Protein AF-A0A6V8PNK1-F1 (afdb_monomer_lite)

Organism: NCBI:txid2754717

Foldseek 3Di:
DFFDWDPVLDPDDQDLDLCVQCVQVVVDPVGDDDDPLSSLVSVLLNLLQCLQCDDDPPDPDDRDFWTWGAGPVRDAIWIWGHDDPDTATEGEDAEDDDDPVNCCVVCVHPVAHEYEYCHDFADPGSHTYDHSVVVSVVSPPDD

Sequence (143 aa):
GGGGLSLKKNKKLYLVDPLFAEIPKVLQPGGPTPAMAAMVENIVGMALYRAAEQEIVESFSLPQSLFYWRSRQGNEVALVSGWGSRKIPVEVEYQQDVTGRDKLVVRNSFGEGLVLSSETLDLDDQVRVIPAPLFLWLLKTEA

Secondary structure (DSSP, 8-state):
-PPPP-GGG--PPPPSSGGGGGHHHHHSTTPPPPPHHHHHHHHHHH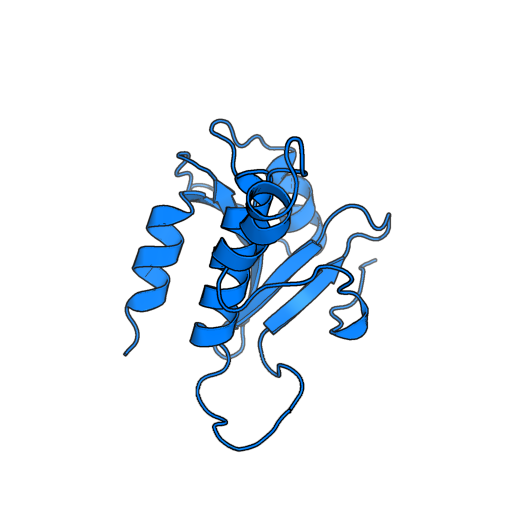HHHHHH----TT--PPPSSEEEEE-TTS--EEEEEEETTEEEEEEE--SS---TTTTHHHHHHHSSEEEEESS--B-SSSEEEEEHHHHHHHHTT--

pLDDT: mean 79.76, std 14.95, range [31.48, 96.75]

Radius of gyration: 15.67 Å; chains: 1; bounding box: 37×38×44 Å

Structure (mmCIF, N/CA/C/O backbone):
data_AF-A0A6V8PNK1-F1
#
_entry.id   AF-A0A6V8PNK1-F1
#
loop_
_atom_site.group_PDB
_atom_site.id
_atom_site.type_symbol
_atom_site.label_atom_id
_atom_site.label_alt_id
_atom_site.label_comp_id
_atom_site.label_asym_id
_atom_site.label_entity_id
_atom_site.label_seq_id
_atom_site.pdbx_PDB_ins_code
_atom_site.Cartn_x
_atom_site.Cartn_y
_atom_site.Cartn_z
_atom_site.occupancy
_atom_site.B_iso_or_equiv
_atom_site.auth_seq_id
_atom_site.auth_comp_id
_atom_site.auth_asym_id
_atom_site.auth_atom_id
_atom_site.pdbx_PDB_model_num
ATOM 1 N N . GLY A 1 1 ? -15.375 16.884 5.529 1.00 31.48 1 GLY A N 1
ATOM 2 C CA . GLY A 1 1 ? -16.102 17.009 4.246 1.00 31.48 1 GLY A CA 1
ATOM 3 C C . GLY A 1 1 ? -15.334 16.273 3.168 1.00 31.48 1 GLY A C 1
ATOM 4 O O . GLY A 1 1 ? -14.366 16.825 2.658 1.00 31.48 1 GLY A O 1
ATOM 5 N N . GLY A 1 2 ? -15.675 15.001 2.936 1.00 44.97 2 GLY A N 1
ATOM 6 C CA . GLY A 1 2 ? -14.751 13.989 2.405 1.00 44.97 2 GLY A CA 1
ATOM 7 C C . GLY A 1 2 ? -14.918 13.635 0.925 1.00 44.97 2 GLY A C 1
ATOM 8 O O . GLY A 1 2 ? -16.003 13.744 0.357 1.00 44.97 2 GLY A O 1
ATOM 9 N N . GLY A 1 3 ? -13.821 13.185 0.306 1.00 54.25 3 GLY A N 1
ATOM 10 C CA . GLY A 1 3 ? -13.852 12.513 -0.991 1.00 54.25 3 GLY A CA 1
ATOM 11 C C . GLY A 1 3 ? -14.599 11.180 -0.881 1.00 54.25 3 GLY A C 1
ATOM 12 O O . GLY A 1 3 ? -14.381 10.426 0.057 1.00 54.25 3 GLY A O 1
ATOM 13 N N . GLY A 1 4 ? -15.513 10.893 -1.810 1.00 58.47 4 GLY A N 1
ATOM 14 C CA . GLY A 1 4 ? -16.225 9.607 -1.834 1.00 58.47 4 GLY A CA 1
ATOM 15 C C . GLY A 1 4 ? -15.375 8.461 -2.396 1.00 58.47 4 GLY A C 1
ATOM 16 O O . GLY A 1 4 ? -14.568 8.694 -3.302 1.00 58.47 4 GLY A O 1
ATOM 17 N N . LEU A 1 5 ? -15.596 7.241 -1.899 1.00 58.84 5 LEU A N 1
ATOM 18 C CA . LEU A 1 5 ? -15.093 5.999 -2.498 1.00 58.84 5 LEU A CA 1
ATOM 19 C C . LEU A 1 5 ? -15.644 5.855 -3.919 1.00 58.84 5 LEU A C 1
ATOM 21 O O . LEU A 1 5 ? -16.830 6.091 -4.149 1.00 58.84 5 LEU A O 1
ATOM 25 N N . SER A 1 6 ? -14.800 5.505 -4.887 1.00 62.41 6 SER A N 1
ATOM 26 C CA . SER A 1 6 ? -15.268 5.286 -6.255 1.00 62.41 6 SER A CA 1
ATOM 27 C C . SER A 1 6 ? -14.274 4.481 -7.074 1.00 62.41 6 SER A C 1
ATOM 29 O O . SER A 1 6 ? -13.094 4.814 -7.133 1.00 62.41 6 SER A O 1
ATOM 31 N N . LEU A 1 7 ? -14.788 3.504 -7.816 1.00 57.28 7 LEU A N 1
ATOM 32 C CA . LEU A 1 7 ? -14.027 2.767 -8.826 1.00 57.28 7 LEU A CA 1
ATOM 33 C C . LEU A 1 7 ? -13.538 3.682 -9.967 1.00 57.28 7 LEU A C 1
ATOM 35 O O . LEU A 1 7 ? -12.446 3.497 -10.490 1.00 57.28 7 LEU A O 1
ATOM 39 N N . LYS A 1 8 ? -14.300 4.736 -10.309 1.00 56.62 8 LYS A N 1
ATOM 40 C CA . LYS A 1 8 ? -13.989 5.675 -11.411 1.00 56.62 8 LYS A CA 1
ATOM 41 C C . LYS A 1 8 ? -12.878 6.682 -11.088 1.00 56.62 8 LYS A C 1
ATOM 43 O O . LYS A 1 8 ? -12.481 7.453 -11.957 1.00 56.62 8 LYS A O 1
ATOM 48 N N . LYS A 1 9 ? -12.402 6.733 -9.840 1.00 60.41 9 LYS A N 1
ATOM 49 C CA . LYS A 1 9 ? -11.344 7.668 -9.415 1.00 60.41 9 LYS A CA 1
ATOM 50 C C . LYS A 1 9 ? -9.934 7.122 -9.623 1.00 60.41 9 LYS A C 1
ATOM 52 O O . LYS A 1 9 ? -8.977 7.899 -9.523 1.00 60.41 9 LYS A O 1
ATOM 57 N N . ASN A 1 10 ? -9.807 5.831 -9.930 1.00 61.22 10 ASN A N 1
ATOM 58 C CA . ASN A 1 10 ? -8.521 5.226 -10.215 1.00 61.22 10 ASN A CA 1
ATOM 59 C C . ASN A 1 10 ? -8.049 5.587 -11.634 1.00 61.22 10 ASN A C 1
ATOM 61 O O . ASN A 1 10 ? -8.732 5.309 -12.615 1.00 61.22 10 ASN A O 1
ATOM 65 N N . LYS A 1 11 ? -6.872 6.214 -11.732 1.00 65.75 11 LYS A N 1
ATOM 66 C CA . LYS A 1 11 ? -6.125 6.380 -12.994 1.00 65.75 11 LYS A CA 1
ATOM 67 C C . LYS A 1 11 ? -4.880 5.483 -13.048 1.00 65.75 11 LYS A C 1
ATOM 69 O O . LYS A 1 11 ? -4.185 5.491 -14.058 1.00 65.75 11 LYS A O 1
ATOM 74 N N . LYS A 1 12 ? -4.566 4.774 -11.958 1.00 73.75 12 LYS A N 1
ATOM 75 C CA . LYS A 1 12 ? -3.405 3.891 -11.845 1.00 73.75 12 LYS A CA 1
ATOM 76 C C . LYS A 1 12 ? -3.729 2.545 -12.497 1.00 73.75 12 LYS A C 1
ATOM 78 O O . LYS A 1 12 ? -4.795 1.972 -12.264 1.00 73.75 12 LYS A O 1
ATOM 83 N N . LEU A 1 13 ? -2.797 2.060 -13.312 1.00 78.19 13 LEU A N 1
ATOM 84 C CA . LEU A 1 13 ? -2.836 0.731 -13.910 1.00 78.19 13 LEU A CA 1
ATOM 85 C C . LEU A 1 13 ? -2.124 -0.247 -12.969 1.00 78.19 13 LEU A C 1
ATOM 87 O O . LEU A 1 13 ? -0.935 -0.083 -12.708 1.00 78.19 13 LEU A O 1
ATOM 91 N N . TYR A 1 14 ? -2.851 -1.251 -12.484 1.00 84.50 14 TYR A N 1
ATOM 92 C CA . TYR A 1 14 ? -2.292 -2.370 -11.725 1.00 84.50 14 TYR A CA 1
ATOM 93 C C . TYR A 1 14 ? -2.115 -3.550 -12.677 1.00 84.50 14 TYR A C 1
ATOM 95 O O . TYR A 1 14 ? -3.012 -3.863 -13.460 1.00 84.50 14 TYR A O 1
ATOM 103 N N . LEU A 1 15 ? -0.937 -4.165 -12.650 1.00 86.69 15 LEU A N 1
ATOM 104 C CA . LEU A 1 15 ? -0.578 -5.249 -13.560 1.00 86.69 15 LEU A CA 1
ATOM 105 C C . LEU A 1 15 ? -0.723 -6.555 -12.795 1.00 86.69 15 LEU A C 1
ATOM 107 O O . LEU A 1 15 ? -0.166 -6.696 -11.712 1.00 86.69 15 LEU A O 1
ATOM 111 N N . VAL A 1 16 ? -1.438 -7.522 -13.374 1.00 86.25 16 VAL A N 1
ATOM 112 C CA . VAL A 1 16 ? -1.621 -8.844 -12.751 1.00 86.25 16 VAL A CA 1
ATOM 113 C C . VAL A 1 16 ? -0.286 -9.516 -12.411 1.00 86.25 16 VAL A C 1
ATOM 115 O O . VAL A 1 16 ? -0.182 -10.203 -11.390 1.00 86.25 16 VAL A O 1
ATOM 118 N N . ASP A 1 17 ? 0.717 -9.261 -13.255 1.00 85.12 17 ASP A N 1
ATOM 119 C CA . ASP A 1 17 ? 2.126 -9.525 -13.016 1.00 85.12 17 ASP A CA 1
ATOM 120 C C . ASP A 1 17 ? 2.900 -8.188 -13.051 1.00 85.12 17 ASP A C 1
ATOM 122 O O . ASP A 1 17 ? 3.016 -7.566 -14.116 1.00 85.12 17 ASP A O 1
ATOM 126 N N . PRO A 1 18 ? 3.424 -7.715 -11.906 1.00 86.06 18 PRO A N 1
ATOM 127 C CA . PRO A 1 18 ? 4.229 -6.498 -11.828 1.00 86.06 18 PRO A CA 1
ATOM 128 C C . PRO A 1 18 ? 5.481 -6.514 -12.714 1.00 86.06 18 PRO A C 1
ATOM 130 O O . PRO A 1 18 ? 5.942 -5.440 -13.098 1.00 86.06 18 PRO A O 1
ATOM 133 N N . LEU A 1 19 ? 6.006 -7.687 -13.095 1.00 87.31 19 LEU A N 1
ATOM 134 C CA . LEU A 1 19 ? 7.170 -7.800 -13.982 1.00 87.31 19 LEU A CA 1
ATOM 135 C C . LEU A 1 19 ? 6.906 -7.215 -15.371 1.00 87.31 19 LEU A C 1
ATOM 137 O O . LEU A 1 19 ? 7.840 -6.780 -16.042 1.00 87.31 19 LEU A O 1
ATOM 141 N N . PHE A 1 20 ? 5.644 -7.117 -15.800 1.00 89.38 20 PHE A N 1
ATOM 142 C CA . PHE A 1 20 ? 5.305 -6.435 -17.049 1.00 89.38 20 PHE A CA 1
ATOM 143 C C . PHE A 1 20 ? 5.703 -4.951 -17.048 1.00 89.38 20 PHE A C 1
ATOM 145 O O . PHE A 1 20 ? 5.915 -4.381 -18.118 1.00 89.38 20 PHE A O 1
ATOM 152 N N . ALA A 1 21 ? 5.882 -4.329 -15.878 1.00 88.75 21 ALA A N 1
ATOM 153 C CA . ALA A 1 21 ? 6.389 -2.962 -15.780 1.00 88.75 21 ALA A CA 1
ATOM 154 C C . ALA A 1 21 ? 7.863 -2.827 -16.213 1.00 88.75 21 ALA A C 1
ATOM 156 O O . ALA A 1 21 ? 8.297 -1.723 -16.529 1.00 88.75 21 ALA A O 1
ATOM 157 N N . GLU A 1 22 ? 8.623 -3.927 -16.27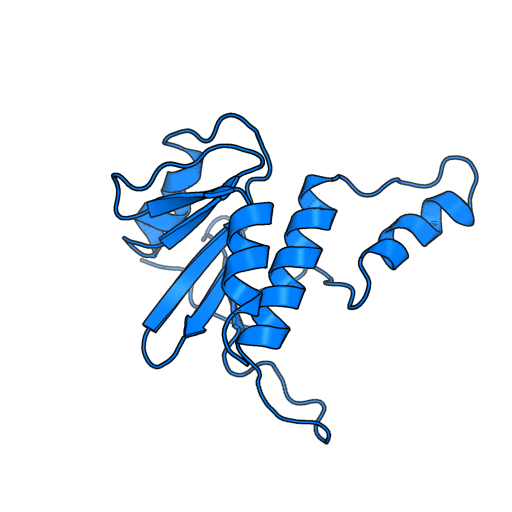2 1.00 90.06 22 GLU A N 1
ATOM 158 C CA . GLU A 1 22 ? 10.020 -3.953 -16.732 1.00 90.06 22 GLU A CA 1
ATOM 159 C C . GLU A 1 22 ? 10.143 -4.075 -18.263 1.00 90.06 22 GLU A C 1
ATOM 161 O O . GLU A 1 22 ? 11.218 -3.845 -18.817 1.00 90.06 22 GLU A O 1
ATOM 166 N N . ILE A 1 23 ? 9.056 -4.398 -18.982 1.00 90.31 23 ILE A N 1
ATOM 167 C CA . ILE A 1 23 ? 9.072 -4.582 -20.447 1.00 90.31 23 ILE A CA 1
ATOM 168 C C . ILE A 1 23 ? 9.710 -3.391 -21.189 1.00 90.31 23 ILE A C 1
ATOM 170 O O . ILE A 1 23 ? 10.557 -3.639 -22.051 1.00 90.31 23 ILE A O 1
ATOM 174 N N . PRO A 1 24 ? 9.387 -2.114 -20.884 1.00 89.94 24 PRO A N 1
ATOM 175 C CA . PRO A 1 24 ? 9.990 -0.978 -21.583 1.00 89.94 24 PRO A CA 1
ATOM 176 C C . PRO A 1 24 ? 11.522 -0.960 -21.511 1.00 89.94 24 PRO A C 1
ATOM 178 O O . PRO A 1 24 ? 12.177 -0.673 -22.510 1.00 89.94 24 PRO A O 1
ATOM 181 N N . LYS A 1 25 ? 12.098 -1.319 -20.359 1.00 89.12 25 LYS A N 1
ATOM 182 C CA . LYS A 1 25 ? 13.550 -1.414 -20.153 1.00 89.12 25 LYS A CA 1
ATOM 183 C C . LYS A 1 25 ? 14.178 -2.551 -20.959 1.00 89.12 25 LYS A C 1
ATOM 185 O O . LYS A 1 25 ? 15.304 -2.413 -21.427 1.00 89.12 25 LYS A O 1
ATOM 190 N N . VAL A 1 26 ? 13.470 -3.671 -21.114 1.00 89.00 26 VAL A N 1
ATOM 191 C CA . VAL A 1 26 ? 13.953 -4.832 -21.882 1.00 89.00 26 VAL A CA 1
ATOM 192 C C . VAL A 1 26 ? 13.915 -4.561 -23.387 1.00 89.00 26 VAL A C 1
ATOM 194 O O . VAL A 1 26 ? 14.843 -4.932 -24.101 1.00 89.00 26 VAL A O 1
ATOM 197 N N . LEU A 1 27 ? 12.855 -3.915 -23.877 1.00 91.25 27 LEU A N 1
ATOM 198 C CA . LEU A 1 27 ? 12.651 -3.684 -25.310 1.00 91.25 27 LEU A CA 1
ATOM 199 C C . LEU A 1 27 ? 13.435 -2.487 -25.856 1.00 91.25 27 LEU A C 1
ATOM 201 O O . LEU A 1 27 ? 13.733 -2.447 -27.049 1.00 91.25 27 LEU A O 1
ATOM 205 N N . GLN A 1 28 ? 13.754 -1.509 -25.007 1.00 92.50 28 GLN A N 1
ATOM 206 C CA . GLN A 1 28 ? 14.424 -0.282 -25.413 1.00 92.50 28 GLN A CA 1
ATOM 207 C C . GLN A 1 28 ? 15.640 -0.012 -24.516 1.00 92.50 28 GLN A C 1
ATOM 209 O O . GLN A 1 28 ? 15.472 0.237 -23.320 1.00 92.50 28 GLN A O 1
ATOM 214 N N . PRO A 1 29 ? 16.867 0.026 -25.070 1.00 88.69 29 PRO A N 1
ATOM 215 C CA . PRO A 1 29 ? 18.029 0.521 -24.340 1.00 88.69 29 PRO A CA 1
ATOM 216 C C . PRO A 1 29 ? 17.768 1.935 -23.799 1.00 88.69 29 PRO A C 1
ATOM 218 O O . PRO A 1 29 ? 17.427 2.842 -24.557 1.00 88.69 29 PRO A O 1
ATOM 221 N N . GLY A 1 30 ? 17.900 2.116 -22.482 1.00 88.06 30 GLY A N 1
ATOM 222 C CA . GLY A 1 30 ? 17.574 3.377 -21.800 1.00 88.06 30 GLY A CA 1
ATOM 223 C C . GLY A 1 30 ? 16.084 3.584 -21.497 1.00 88.06 30 GLY A C 1
ATOM 224 O O . GLY A 1 30 ? 15.697 4.679 -21.093 1.00 88.06 30 GLY A O 1
ATOM 225 N N . GLY A 1 31 ? 15.247 2.559 -21.682 1.00 88.25 31 GLY A N 1
ATOM 226 C CA . GLY A 1 31 ? 13.835 2.591 -21.315 1.00 88.25 31 GLY A CA 1
ATOM 227 C C . GLY A 1 31 ? 13.613 2.828 -19.812 1.00 88.25 31 GLY A C 1
ATOM 228 O O . GLY A 1 31 ? 14.489 2.538 -18.989 1.00 88.25 31 GLY A O 1
ATOM 229 N N . PRO A 1 32 ? 12.441 3.364 -19.430 1.00 87.62 32 PRO A N 1
ATOM 230 C CA . PRO A 1 32 ? 12.138 3.671 -18.038 1.00 87.62 32 PRO A CA 1
ATOM 231 C C . PRO A 1 32 ? 12.131 2.398 -17.183 1.00 87.62 32 PRO A C 1
ATOM 233 O O . PRO A 1 32 ? 11.610 1.363 -17.595 1.00 87.62 32 PRO A O 1
ATOM 236 N N . THR A 1 33 ? 12.692 2.494 -15.976 1.00 87.38 33 THR A N 1
ATOM 237 C CA . THR A 1 33 ? 12.606 1.443 -14.950 1.00 87.38 33 THR A CA 1
ATOM 238 C C . THR A 1 33 ? 11.510 1.823 -13.953 1.00 87.38 33 THR A C 1
ATOM 240 O O . THR A 1 33 ? 11.468 2.984 -13.532 1.00 87.38 33 THR A O 1
ATOM 243 N N . PRO A 1 34 ? 10.617 0.898 -13.568 1.00 88.19 34 PRO A N 1
ATOM 244 C CA . PRO A 1 34 ? 9.599 1.190 -12.571 1.00 88.19 34 PRO A CA 1
ATOM 245 C C . PRO A 1 34 ? 10.239 1.492 -11.210 1.00 88.19 34 PRO A C 1
ATOM 247 O O . PRO A 1 34 ? 11.172 0.822 -10.769 1.00 88.19 34 PRO A O 1
ATOM 250 N N . ALA A 1 35 ? 9.722 2.507 -10.517 1.00 90.25 35 ALA A N 1
ATOM 251 C CA . ALA A 1 35 ? 10.134 2.781 -9.146 1.00 90.25 35 ALA A CA 1
ATOM 252 C C . ALA A 1 35 ? 9.711 1.624 -8.227 1.00 90.25 35 ALA A C 1
ATOM 254 O O . ALA A 1 35 ? 8.588 1.128 -8.335 1.00 90.25 35 ALA A O 1
ATOM 255 N N . MET A 1 36 ? 10.570 1.243 -7.278 1.00 90.00 36 MET A N 1
ATOM 256 C CA . MET A 1 36 ? 10.281 0.153 -6.336 1.00 90.00 36 MET A CA 1
ATOM 257 C C . MET A 1 36 ? 8.967 0.378 -5.577 1.00 90.00 36 MET A C 1
ATOM 259 O O . MET A 1 36 ? 8.146 -0.528 -5.498 1.00 90.00 36 MET A O 1
ATOM 263 N N . ALA A 1 37 ? 8.717 1.604 -5.108 1.00 89.62 37 ALA A N 1
ATOM 264 C CA . ALA A 1 37 ? 7.467 1.951 -4.434 1.00 89.62 37 ALA A CA 1
ATOM 265 C C . ALA A 1 37 ? 6.227 1.682 -5.308 1.00 89.62 37 ALA A C 1
ATOM 267 O O . ALA A 1 37 ? 5.241 1.138 -4.820 1.00 89.62 37 ALA A O 1
ATOM 268 N N . ALA A 1 38 ? 6.298 1.973 -6.612 1.00 89.00 38 ALA A N 1
ATOM 269 C CA . ALA A 1 38 ? 5.206 1.693 -7.544 1.00 89.00 38 ALA A CA 1
ATOM 270 C C . ALA A 1 38 ? 5.021 0.185 -7.785 1.00 89.00 38 ALA A C 1
ATOM 272 O O . ALA A 1 38 ? 3.890 -0.281 -7.918 1.00 89.00 38 ALA A O 1
ATOM 273 N N . MET A 1 39 ? 6.110 -0.591 -7.813 1.00 91.44 39 MET A N 1
ATOM 274 C CA . MET A 1 39 ? 6.029 -2.054 -7.900 1.00 91.44 39 MET A CA 1
ATOM 275 C C . MET A 1 39 ? 5.395 -2.658 -6.646 1.00 91.44 39 MET A C 1
ATOM 277 O O . MET A 1 39 ? 4.524 -3.517 -6.760 1.00 91.44 39 MET A O 1
ATOM 281 N N . VAL A 1 40 ? 5.780 -2.184 -5.459 1.00 92.44 40 VAL A N 1
ATOM 282 C CA . VAL A 1 40 ? 5.199 -2.646 -4.193 1.00 92.44 40 VAL A CA 1
ATOM 283 C C . VAL A 1 40 ? 3.729 -2.260 -4.095 1.00 92.44 40 VAL A C 1
ATOM 285 O O . VAL A 1 40 ? 2.913 -3.111 -3.754 1.00 92.44 40 VAL A O 1
ATOM 288 N N . GLU A 1 41 ? 3.361 -1.032 -4.467 1.00 91.31 41 GLU A N 1
ATOM 289 C CA . GLU A 1 41 ? 1.955 -0.625 -4.535 1.00 91.31 41 GLU A CA 1
ATOM 290 C C . GLU A 1 41 ? 1.156 -1.544 -5.469 1.00 91.31 41 GLU A C 1
ATOM 292 O O . GLU A 1 41 ? 0.042 -1.953 -5.139 1.00 91.31 41 GLU A O 1
ATOM 297 N N . ASN A 1 42 ? 1.743 -1.927 -6.608 1.00 91.25 42 ASN A N 1
ATOM 298 C CA . ASN A 1 42 ? 1.117 -2.848 -7.548 1.00 91.25 42 ASN A CA 1
ATOM 299 C C . ASN A 1 42 ? 0.879 -4.235 -6.924 1.00 91.25 42 ASN A C 1
ATOM 301 O O . ASN A 1 42 ? -0.244 -4.742 -6.938 1.00 91.25 42 ASN A O 1
ATOM 305 N N . ILE A 1 43 ? 1.915 -4.801 -6.296 1.00 92.44 43 ILE A N 1
ATOM 306 C CA . ILE A 1 43 ? 1.846 -6.090 -5.592 1.00 92.44 43 ILE A CA 1
ATOM 307 C C . ILE A 1 43 ? 0.780 -6.056 -4.493 1.00 92.44 43 ILE A C 1
ATOM 309 O O . ILE A 1 43 ? -0.051 -6.960 -4.427 1.00 92.44 43 ILE A O 1
ATOM 313 N N . VAL A 1 44 ? 0.772 -5.013 -3.657 1.00 91.62 44 VAL A N 1
ATOM 314 C CA . VAL A 1 44 ? -0.212 -4.837 -2.578 1.00 91.62 44 VAL A CA 1
ATOM 315 C C . VAL A 1 44 ? -1.622 -4.729 -3.145 1.00 91.62 44 VAL A C 1
ATOM 317 O O . VAL A 1 44 ? -2.518 -5.423 -2.670 1.00 91.62 44 VAL A O 1
ATOM 320 N N . GLY A 1 45 ? -1.821 -3.911 -4.181 1.00 88.50 45 GLY A N 1
ATOM 321 C CA . GLY A 1 45 ? -3.117 -3.752 -4.838 1.00 88.50 45 GLY A CA 1
ATOM 322 C C . GLY A 1 45 ? -3.658 -5.074 -5.377 1.00 88.50 45 GLY A C 1
ATOM 323 O O . GLY A 1 45 ? -4.809 -5.422 -5.116 1.00 88.50 45 GLY A O 1
ATOM 324 N N . MET A 1 46 ? -2.817 -5.855 -6.061 1.00 87.06 46 MET A N 1
ATOM 325 C CA . MET A 1 46 ? -3.206 -7.166 -6.586 1.00 87.06 46 MET A CA 1
ATOM 326 C C . MET A 1 46 ? -3.444 -8.204 -5.489 1.00 87.06 46 MET A C 1
ATOM 328 O O . MET A 1 46 ? -4.343 -9.034 -5.622 1.00 87.06 46 MET A O 1
ATOM 332 N N . ALA A 1 47 ? -2.660 -8.176 -4.412 1.00 88.06 47 ALA A N 1
ATOM 333 C CA . ALA A 1 47 ? -2.848 -9.073 -3.279 1.00 88.06 47 ALA A CA 1
ATOM 334 C C . ALA A 1 47 ? -4.174 -8.777 -2.560 1.00 88.06 47 ALA A C 1
ATOM 336 O O . ALA A 1 47 ? -4.948 -9.697 -2.309 1.00 88.06 47 ALA A O 1
ATOM 337 N N . LEU A 1 48 ? -4.481 -7.498 -2.322 1.00 86.12 48 LEU A N 1
ATOM 338 C CA . LEU A 1 48 ? -5.762 -7.050 -1.770 1.00 86.12 48 LEU A CA 1
ATOM 339 C C . LEU A 1 48 ? -6.937 -7.418 -2.671 1.00 86.12 48 LEU A C 1
ATOM 341 O O . LEU A 1 48 ? -7.935 -7.926 -2.174 1.00 86.12 48 LEU A O 1
ATOM 345 N N . TYR A 1 49 ? -6.811 -7.207 -3.982 1.00 83.00 49 TYR A N 1
ATOM 346 C CA . TYR A 1 49 ? -7.836 -7.599 -4.949 1.00 83.00 49 TYR A CA 1
ATOM 347 C C . TYR A 1 49 ? -8.142 -9.097 -4.857 1.00 83.00 49 TYR A C 1
ATOM 349 O O . TYR A 1 49 ? -9.292 -9.481 -4.687 1.00 83.00 49 TYR A O 1
ATOM 357 N N . ARG A 1 50 ? -7.107 -9.944 -4.886 1.00 81.75 50 ARG A N 1
ATOM 358 C CA . ARG A 1 50 ? -7.258 -11.405 -4.777 1.00 81.75 50 ARG A CA 1
ATOM 359 C C . ARG A 1 50 ? -7.836 -11.844 -3.430 1.00 81.75 50 ARG A C 1
ATOM 361 O O . ARG A 1 50 ? -8.562 -12.828 -3.385 1.00 81.75 50 ARG A O 1
ATOM 368 N N . ALA A 1 51 ? -7.506 -11.139 -2.350 1.00 80.69 51 ALA A N 1
ATOM 369 C CA . ALA A 1 51 ? -8.012 -11.446 -1.016 1.00 80.69 51 ALA A CA 1
ATOM 370 C C . ALA A 1 51 ? -9.472 -11.006 -0.817 1.00 80.69 51 ALA A C 1
ATOM 372 O O . ALA A 1 51 ? -10.216 -11.678 -0.112 1.00 80.69 51 ALA A O 1
ATOM 373 N N . ALA A 1 52 ? -9.876 -9.879 -1.410 1.00 78.50 52 ALA A N 1
ATOM 374 C CA . ALA A 1 52 ? -11.201 -9.292 -1.218 1.00 78.50 52 ALA A CA 1
ATOM 375 C C . ALA A 1 52 ? -12.253 -9.803 -2.218 1.00 78.50 52 ALA A C 1
ATOM 377 O O . ALA A 1 52 ? -13.438 -9.828 -1.898 1.00 78.50 52 ALA A O 1
ATOM 378 N N . GLU A 1 53 ? -11.837 -10.190 -3.425 1.00 76.25 53 GLU A N 1
ATOM 379 C CA . GLU A 1 53 ? -12.715 -10.660 -4.503 1.00 76.25 53 GLU A CA 1
ATOM 380 C C . GLU A 1 53 ? -12.603 -12.190 -4.645 1.00 76.25 53 GLU A C 1
ATOM 382 O O . GLU A 1 53 ? -12.141 -12.708 -5.666 1.00 76.25 53 GLU A O 1
ATOM 387 N N . GLN A 1 54 ? -12.964 -12.928 -3.588 1.00 65.25 54 GLN A N 1
ATOM 388 C CA . GLN A 1 54 ? -13.035 -14.389 -3.657 1.00 65.25 54 GLN A CA 1
ATOM 389 C C . GLN A 1 54 ? -14.295 -14.807 -4.431 1.00 65.25 54 GLN A C 1
ATOM 391 O O . GLN A 1 54 ? -15.405 -14.489 -4.020 1.00 65.25 54 GLN A O 1
ATOM 396 N N . GLU A 1 55 ? -14.075 -15.507 -5.552 1.00 60.22 55 GLU A N 1
ATOM 397 C CA . GLU A 1 55 ? -15.024 -15.845 -6.632 1.00 60.22 55 GLU A CA 1
ATOM 398 C C . GLU A 1 55 ? -15.485 -14.661 -7.501 1.00 60.22 55 GLU A C 1
ATOM 400 O O . GLU A 1 55 ? -16.195 -13.797 -7.012 1.00 60.22 55 GLU A O 1
ATOM 405 N N . ILE A 1 56 ? -15.114 -14.647 -8.799 1.00 51.94 56 ILE A N 1
ATOM 406 C CA . ILE A 1 56 ? -16.001 -14.903 -9.965 1.00 51.94 56 ILE A CA 1
ATOM 407 C C . ILE A 1 56 ? -15.106 -15.296 -11.166 1.00 51.94 56 ILE A C 1
ATOM 409 O O . ILE A 1 56 ? -14.501 -14.446 -11.814 1.00 51.94 56 ILE A O 1
ATOM 413 N N . VAL A 1 57 ? -15.030 -16.592 -11.490 1.00 49.50 57 VAL A N 1
ATOM 414 C CA . VAL A 1 57 ? -14.291 -17.128 -12.661 1.00 49.50 57 VAL A CA 1
ATOM 415 C C . VAL A 1 57 ? -14.944 -16.733 -14.001 1.00 49.50 57 VAL A C 1
ATOM 417 O O . VAL A 1 57 ? -14.325 -16.856 -15.054 1.00 49.50 57 VAL A O 1
ATOM 420 N N . GLU A 1 58 ? -16.168 -16.198 -13.987 1.00 49.56 58 GLU A N 1
ATOM 421 C CA . GLU A 1 58 ? -16.995 -16.082 -15.197 1.00 49.56 58 GLU A CA 1
ATOM 422 C C . GLU A 1 58 ? -17.539 -14.687 -15.530 1.00 49.56 58 GLU A C 1
ATOM 424 O O . GLU A 1 58 ? -18.308 -14.548 -16.479 1.00 49.56 58 GLU A O 1
ATOM 429 N N . SER A 1 59 ? -17.147 -13.618 -14.833 1.00 49.31 59 SER A N 1
ATOM 430 C CA . SER A 1 59 ? -17.615 -12.289 -15.230 1.00 49.31 59 SER A CA 1
ATOM 431 C C . SER A 1 59 ? -16.517 -11.245 -15.146 1.00 49.31 59 SER A C 1
ATOM 433 O O . SER A 1 59 ? -15.843 -11.107 -14.130 1.00 49.31 59 SER A O 1
ATOM 435 N N . PHE A 1 60 ? -16.363 -10.467 -16.219 1.00 54.31 60 PHE A N 1
ATOM 436 C CA . PHE A 1 60 ? -15.612 -9.210 -16.235 1.00 54.31 60 PHE A CA 1
ATOM 437 C C . PHE A 1 60 ? -16.338 -8.137 -15.392 1.00 54.31 60 PHE A C 1
ATOM 439 O O . PHE A 1 60 ? -16.572 -7.017 -15.850 1.00 54.31 60 PHE A O 1
ATOM 446 N N . SER A 1 61 ? -16.779 -8.490 -14.183 1.00 56.84 61 SER A N 1
ATOM 447 C CA . SER A 1 61 ? -17.441 -7.591 -13.250 1.00 56.84 61 SER A CA 1
ATOM 448 C C . SER A 1 61 ? -16.430 -6.634 -12.642 1.00 56.84 61 SER A C 1
ATOM 450 O O . SER A 1 61 ? -15.294 -6.990 -12.331 1.00 56.84 61 SER A O 1
ATOM 452 N N . LEU A 1 62 ? -16.870 -5.395 -12.442 1.00 63.09 62 LEU A N 1
ATOM 453 C CA . LEU A 1 62 ? -16.133 -4.416 -11.655 1.00 63.09 62 LEU A CA 1
ATOM 454 C C . LEU A 1 62 ? -15.865 -4.962 -10.233 1.00 63.09 62 LEU A C 1
ATOM 456 O O . LEU A 1 62 ? -16.746 -5.651 -9.712 1.00 63.09 62 LEU A O 1
ATOM 460 N N . PRO A 1 63 ? -14.723 -4.627 -9.594 1.00 63.41 63 PRO A N 1
ATOM 461 C CA . PRO A 1 63 ? -14.453 -4.997 -8.201 1.00 63.41 63 PRO A CA 1
ATOM 462 C C . PRO A 1 63 ? -15.605 -4.569 -7.282 1.00 63.41 63 PRO A C 1
ATOM 464 O O . PRO A 1 63 ? -16.094 -3.439 -7.402 1.00 63.41 63 PRO A O 1
ATOM 467 N N . GLN A 1 64 ? -16.054 -5.457 -6.397 1.00 69.69 64 GLN A N 1
ATOM 468 C CA . GLN A 1 64 ? -17.188 -5.214 -5.495 1.00 69.69 64 GLN A CA 1
ATOM 469 C C . GLN A 1 64 ? -16.751 -4.793 -4.086 1.00 69.69 64 GLN A C 1
ATOM 471 O O . GLN A 1 64 ? -17.491 -4.092 -3.392 1.00 69.69 64 GLN A O 1
ATOM 476 N N . SER A 1 65 ? -15.543 -5.177 -3.683 1.00 68.88 65 SER A N 1
ATOM 477 C CA . SER A 1 65 ? -15.017 -5.071 -2.322 1.00 68.88 65 SER A CA 1
ATOM 478 C C . SER A 1 65 ? -13.726 -4.253 -2.249 1.00 68.88 65 SER A C 1
ATOM 480 O O . SER A 1 65 ? -13.429 -3.700 -1.189 1.00 68.88 65 SER A O 1
ATOM 482 N N . LEU A 1 66 ? -12.984 -4.101 -3.354 1.00 75.75 66 LEU A N 1
ATOM 483 C CA . LEU A 1 66 ? -11.823 -3.208 -3.431 1.00 75.75 66 LEU A CA 1
ATOM 484 C C . LEU A 1 66 ? -12.175 -1.851 -4.057 1.00 75.75 66 LEU A C 1
ATOM 486 O O . LEU A 1 66 ? -12.593 -1.750 -5.212 1.00 75.75 66 LEU A O 1
ATOM 490 N N . PHE A 1 67 ? -11.931 -0.775 -3.311 1.00 77.25 67 PHE A N 1
ATOM 491 C CA . PHE A 1 67 ? -12.196 0.594 -3.744 1.00 77.25 67 PHE A CA 1
ATOM 492 C C . PHE A 1 67 ? -10.938 1.453 -3.725 1.00 77.25 67 PHE A C 1
ATOM 494 O O . PHE A 1 67 ? -9.986 1.190 -2.998 1.00 77.25 67 PHE A O 1
ATOM 501 N N . TYR A 1 68 ? -10.988 2.552 -4.473 1.00 77.12 68 TYR A N 1
ATOM 502 C CA . TYR A 1 68 ? -9.992 3.610 -4.399 1.00 77.12 68 TYR A CA 1
ATOM 503 C C . TYR A 1 68 ? -10.613 4.838 -3.751 1.00 77.12 68 TYR A C 1
ATOM 505 O O . TYR A 1 68 ? -11.705 5.294 -4.128 1.00 77.12 68 TYR A O 1
ATOM 513 N N . TRP A 1 69 ? -9.900 5.391 -2.782 1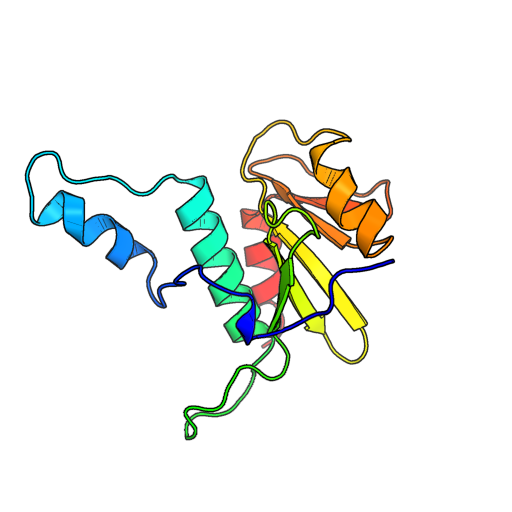.00 75.88 69 TRP A N 1
ATOM 514 C CA . TRP A 1 69 ? -10.192 6.705 -2.242 1.00 75.88 69 TRP A CA 1
ATOM 515 C C . TRP A 1 69 ? -9.149 7.690 -2.733 1.00 75.88 69 TRP A C 1
ATOM 517 O O . TRP A 1 69 ? -7.988 7.337 -2.849 1.00 75.88 69 TRP A O 1
ATOM 527 N N . ARG A 1 70 ? -9.555 8.927 -3.022 1.00 70.75 70 ARG A N 1
ATOM 528 C CA . ARG A 1 70 ? -8.631 9.974 -3.455 1.00 70.75 70 ARG A CA 1
ATOM 529 C C . ARG A 1 70 ? -8.844 11.231 -2.638 1.00 70.75 70 ARG A C 1
ATOM 531 O O . ARG A 1 70 ? -9.995 11.657 -2.468 1.00 70.75 70 ARG A O 1
ATOM 538 N N . SER A 1 71 ? -7.746 11.841 -2.198 1.00 68.44 71 SER A N 1
ATOM 539 C CA . SER A 1 71 ? -7.795 13.112 -1.480 1.00 68.44 71 SER A CA 1
ATOM 540 C C . SER A 1 71 ? -8.427 14.207 -2.342 1.00 68.44 71 SER A C 1
ATOM 542 O O . SER A 1 71 ? -8.431 14.147 -3.575 1.00 68.44 71 SER A O 1
ATOM 544 N N . ARG A 1 72 ? -8.994 15.236 -1.702 1.00 65.88 72 ARG A N 1
ATOM 545 C CA . ARG A 1 72 ? -9.704 16.323 -2.403 1.00 65.88 72 ARG A CA 1
ATOM 546 C C . ARG A 1 72 ? -8.803 17.088 -3.379 1.00 65.88 72 ARG A C 1
ATOM 548 O O . ARG A 1 72 ? -9.291 17.575 -4.391 1.00 65.88 72 ARG A O 1
ATOM 555 N N . GLN A 1 73 ? -7.511 17.176 -3.073 1.00 65.25 73 GLN A N 1
ATOM 556 C CA . GLN A 1 73 ? -6.502 17.817 -3.921 1.00 65.25 73 GLN A CA 1
ATOM 557 C C . GLN A 1 73 ? -6.024 16.897 -5.055 1.00 65.25 73 GLN A C 1
ATOM 559 O O . GLN A 1 73 ? -5.333 17.344 -5.959 1.00 65.25 73 GLN A O 1
ATOM 564 N N . GLY A 1 74 ? -6.428 15.623 -5.041 1.00 60.19 74 GLY A N 1
ATOM 565 C CA . GLY A 1 74 ? -6.105 14.663 -6.084 1.00 60.19 74 GLY A CA 1
ATOM 566 C C . GLY A 1 74 ? -4.735 14.005 -5.934 1.00 60.19 74 GLY A C 1
ATOM 567 O O . GLY A 1 74 ? -4.351 13.277 -6.844 1.00 60.19 74 GLY A O 1
ATOM 568 N N . ASN A 1 75 ? -4.021 14.214 -4.832 1.00 55.88 75 ASN A N 1
ATOM 569 C CA . ASN A 1 75 ? -2.609 13.832 -4.743 1.00 55.88 75 ASN A CA 1
ATOM 570 C C . ASN A 1 75 ? -2.379 12.404 -4.239 1.00 55.88 75 ASN A C 1
ATOM 572 O O . ASN A 1 75 ? -1.407 11.782 -4.643 1.00 55.88 75 ASN A O 1
ATOM 576 N N . GLU A 1 76 ? -3.292 11.857 -3.437 1.00 63.34 76 GLU A N 1
ATOM 577 C CA . GLU A 1 76 ? -3.064 10.583 -2.742 1.00 63.34 76 GLU A CA 1
ATOM 578 C C . GLU A 1 76 ? -4.223 9.625 -2.960 1.00 63.34 76 GLU A C 1
ATOM 580 O O . GLU A 1 76 ? -5.380 10.062 -3.054 1.00 63.34 76 GLU A O 1
ATOM 585 N N . VAL A 1 77 ? -3.892 8.339 -3.097 1.00 64.06 77 VAL A N 1
ATOM 586 C CA . VAL A 1 77 ? -4.835 7.272 -3.420 1.00 64.06 77 VAL A CA 1
ATOM 587 C C . VAL A 1 77 ? -4.627 6.102 -2.467 1.00 64.06 77 VAL A C 1
ATOM 589 O O . VAL A 1 77 ? -3.706 5.320 -2.673 1.00 64.06 77 VAL A O 1
ATOM 592 N N . ALA A 1 78 ? -5.550 5.944 -1.520 1.00 67.44 78 ALA A N 1
ATOM 593 C CA . ALA A 1 78 ? -5.582 4.787 -0.635 1.00 67.44 78 ALA A CA 1
ATOM 594 C C . ALA A 1 78 ? -6.381 3.650 -1.279 1.00 67.44 78 ALA A C 1
ATOM 596 O O . ALA A 1 78 ? -7.467 3.870 -1.843 1.00 67.44 78 ALA A O 1
ATOM 597 N N . LEU A 1 79 ? -5.866 2.429 -1.146 1.00 74.69 79 LEU A N 1
ATOM 598 C CA . LEU A 1 79 ? -6.610 1.203 -1.412 1.00 74.69 79 LEU A CA 1
ATOM 599 C C . LEU A 1 79 ? -7.559 0.984 -0.237 1.00 74.69 79 LEU A C 1
ATOM 601 O O . LEU A 1 79 ? -7.153 1.048 0.914 1.00 74.69 79 LEU A O 1
ATOM 605 N N . VAL A 1 80 ? -8.836 0.749 -0.494 1.00 74.56 80 VAL A N 1
ATOM 606 C CA . VAL A 1 80 ? -9.826 0.531 0.562 1.00 74.56 80 VAL A CA 1
ATOM 607 C C . VAL A 1 80 ? -10.410 -0.850 0.361 1.00 74.56 80 VAL A C 1
ATOM 609 O O . VAL A 1 80 ? -11.224 -1.053 -0.540 1.00 74.56 80 VAL A O 1
ATOM 612 N N . SER A 1 81 ? -9.967 -1.790 1.192 1.00 69.94 81 SER A N 1
ATOM 613 C CA . SER A 1 81 ? -10.458 -3.165 1.175 1.00 69.94 81 SER A CA 1
ATOM 614 C C . SER A 1 81 ? -11.687 -3.289 2.070 1.00 69.94 81 SER A C 1
ATOM 616 O O . SER A 1 81 ? -11.678 -2.839 3.221 1.00 69.94 81 SER A O 1
ATOM 618 N N . GLY A 1 82 ? -12.756 -3.882 1.546 1.00 61.34 82 GLY A N 1
ATOM 619 C CA . GLY A 1 82 ? -13.865 -4.391 2.339 1.00 61.34 82 GLY A CA 1
ATOM 620 C C . GLY A 1 82 ? -13.513 -5.767 2.894 1.00 61.34 82 GLY A C 1
ATOM 621 O O . GLY A 1 82 ? -13.511 -6.740 2.149 1.00 61.34 82 GLY A O 1
ATOM 622 N N . TRP A 1 83 ? -13.242 -5.855 4.196 1.00 65.75 83 TRP A N 1
ATOM 623 C CA . TRP A 1 83 ? -13.162 -7.133 4.906 1.00 65.75 83 TRP A CA 1
ATOM 624 C C . TRP A 1 83 ? -14.410 -7.279 5.777 1.00 65.75 83 TRP A C 1
ATOM 626 O O . TRP A 1 83 ? -14.578 -6.592 6.791 1.00 65.75 83 TRP A O 1
ATOM 636 N N . GLY A 1 84 ? -15.336 -8.136 5.340 1.00 63.59 84 GLY A N 1
ATOM 637 C CA . GLY A 1 84 ? -16.670 -8.229 5.932 1.00 63.59 84 GLY A CA 1
ATOM 638 C C . GLY A 1 84 ? -17.428 -6.899 5.819 1.00 63.59 84 GLY A C 1
ATOM 639 O O . GLY A 1 84 ? -17.544 -6.327 4.739 1.00 63.59 84 GLY A O 1
ATOM 640 N N . SER A 1 85 ? -17.948 -6.382 6.937 1.00 61.69 85 SER A N 1
ATOM 641 C CA . SER A 1 85 ? -18.679 -5.104 6.974 1.00 61.69 85 SER A CA 1
ATOM 642 C C . SER A 1 85 ? -17.787 -3.869 7.162 1.00 61.69 85 SER A C 1
ATOM 644 O O . SER A 1 85 ? -18.280 -2.742 7.052 1.00 61.69 85 SER A O 1
ATOM 646 N N . ARG A 1 86 ? -16.487 -4.045 7.446 1.00 71.00 86 ARG A N 1
ATOM 647 C CA . ARG A 1 86 ? -15.551 -2.937 7.697 1.00 71.00 86 ARG A CA 1
ATOM 648 C C . ARG A 1 86 ? -14.732 -2.626 6.449 1.00 71.00 86 ARG A C 1
ATOM 650 O O . ARG A 1 86 ? -14.264 -3.515 5.745 1.00 71.00 86 ARG A O 1
ATOM 657 N N . LYS A 1 87 ? -14.542 -1.331 6.197 1.00 77.56 87 LYS A N 1
ATOM 658 C CA . LYS A 1 87 ? -13.673 -0.817 5.135 1.00 77.56 87 LYS A CA 1
ATOM 659 C C . LYS A 1 87 ? -12.380 -0.339 5.769 1.00 77.56 87 LYS A C 1
ATOM 661 O O . LYS A 1 87 ? -12.423 0.609 6.549 1.00 77.56 87 LYS A O 1
ATOM 666 N N . ILE A 1 88 ? -11.266 -0.983 5.443 1.00 85.62 88 ILE A N 1
ATOM 667 C CA . ILE A 1 88 ? -9.956 -0.621 5.986 1.00 85.62 88 ILE A CA 1
ATOM 668 C C . ILE A 1 88 ? -9.144 0.066 4.884 1.00 85.62 88 ILE A C 1
ATOM 670 O O . ILE A 1 88 ? -8.905 -0.548 3.839 1.00 85.62 88 ILE A O 1
ATOM 674 N N . PRO A 1 89 ? -8.746 1.338 5.071 1.00 90.06 89 PRO A N 1
ATOM 675 C CA . PRO A 1 89 ? -7.839 2.005 4.152 1.00 90.06 89 PRO A CA 1
ATOM 676 C C . PRO A 1 89 ? -6.412 1.481 4.349 1.00 90.06 89 PRO A C 1
ATOM 678 O O . PRO A 1 89 ? -5.938 1.311 5.474 1.00 90.06 89 PRO A O 1
ATOM 681 N N . VAL A 1 90 ? -5.741 1.247 3.231 1.00 91.25 90 VAL A N 1
ATOM 682 C CA . VAL A 1 90 ? -4.359 0.802 3.114 1.00 91.25 90 VAL A CA 1
ATOM 683 C C . VAL A 1 90 ? -3.650 1.790 2.193 1.00 91.25 90 VAL A C 1
ATOM 685 O O . VAL A 1 90 ? -3.924 1.841 0.992 1.00 91.25 90 VAL A O 1
ATOM 688 N N . GLU A 1 91 ? -2.763 2.593 2.767 1.00 91.88 91 GLU A N 1
ATOM 689 C CA . GLU A 1 91 ? -1.845 3.459 2.022 1.00 91.88 91 GLU A CA 1
ATOM 690 C C . GLU A 1 91 ? -0.501 2.742 1.879 1.00 91.88 91 GLU A C 1
ATOM 692 O O . GLU A 1 91 ? -0.061 2.064 2.808 1.00 91.88 91 GLU A O 1
ATOM 697 N N . VAL A 1 92 ? 0.155 2.861 0.723 1.00 91.56 92 VAL A N 1
ATOM 698 C CA . VAL A 1 92 ? 1.480 2.266 0.500 1.00 91.56 92 VAL A CA 1
ATOM 699 C C . VAL A 1 92 ? 2.513 3.373 0.431 1.00 91.56 92 VAL A C 1
ATOM 701 O O . VAL A 1 92 ? 2.560 4.129 -0.534 1.00 91.56 92 VAL A O 1
ATOM 704 N N . GLU A 1 93 ? 3.381 3.416 1.432 1.00 91.12 93 GLU A N 1
ATOM 705 C CA . GLU A 1 93 ? 4.431 4.412 1.578 1.00 91.12 93 GLU A CA 1
ATOM 706 C C . GLU A 1 93 ? 5.753 3.683 1.788 1.00 91.12 93 GLU A C 1
ATOM 708 O O . GLU A 1 93 ? 6.256 3.511 2.897 1.00 91.12 93 GLU A O 1
ATOM 713 N N . TYR A 1 94 ? 6.269 3.137 0.684 1.00 90.00 94 TYR A N 1
ATOM 714 C CA . TYR A 1 94 ? 7.391 2.204 0.698 1.00 90.00 94 TYR A CA 1
ATOM 715 C C . TYR A 1 94 ? 8.732 2.911 0.956 1.00 90.00 94 TYR A C 1
ATOM 717 O O . TYR A 1 94 ? 9.554 3.083 0.054 1.00 90.00 94 TYR A O 1
ATOM 725 N N . GLN A 1 95 ? 8.931 3.322 2.205 1.00 91.19 95 GLN A N 1
ATOM 726 C CA . GLN A 1 95 ? 10.129 3.959 2.743 1.00 91.19 95 GLN A CA 1
ATOM 727 C C . GLN A 1 95 ? 10.425 3.445 4.163 1.00 91.19 95 GLN A C 1
ATOM 729 O O . GLN A 1 95 ? 9.557 2.850 4.811 1.00 91.19 95 GLN A O 1
ATOM 734 N N . GLN A 1 96 ? 11.660 3.654 4.630 1.00 87.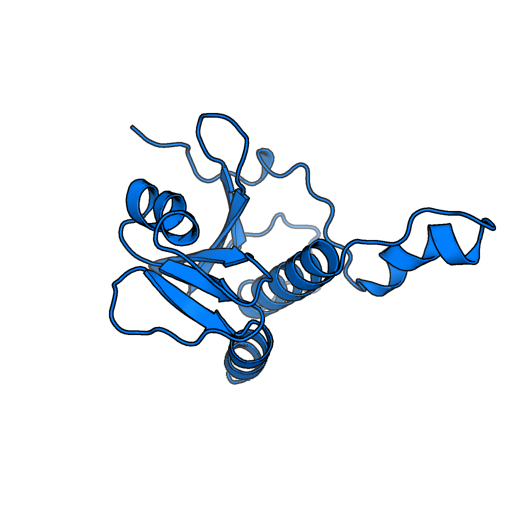19 96 GLN A N 1
ATOM 735 C CA . GLN A 1 96 ? 12.133 3.149 5.929 1.00 87.19 96 GLN A CA 1
ATOM 736 C C . GLN A 1 96 ? 11.613 3.957 7.118 1.00 87.19 96 GLN A C 1
ATOM 738 O O . GLN A 1 96 ? 11.322 3.375 8.159 1.00 87.19 96 GLN A O 1
ATOM 743 N N . ASP A 1 97 ? 11.483 5.274 6.960 1.00 87.31 97 ASP A N 1
ATOM 744 C CA . ASP A 1 97 ? 11.047 6.180 8.018 1.00 87.31 97 ASP A CA 1
ATOM 745 C C . ASP A 1 97 ? 9.642 6.697 7.705 1.00 87.31 97 ASP A C 1
ATOM 747 O O . ASP A 1 97 ? 9.464 7.632 6.924 1.00 87.31 97 ASP A O 1
ATOM 751 N N . VAL A 1 98 ? 8.627 6.079 8.312 1.00 89.06 98 VAL A N 1
ATOM 752 C CA . VAL A 1 98 ? 7.244 6.567 8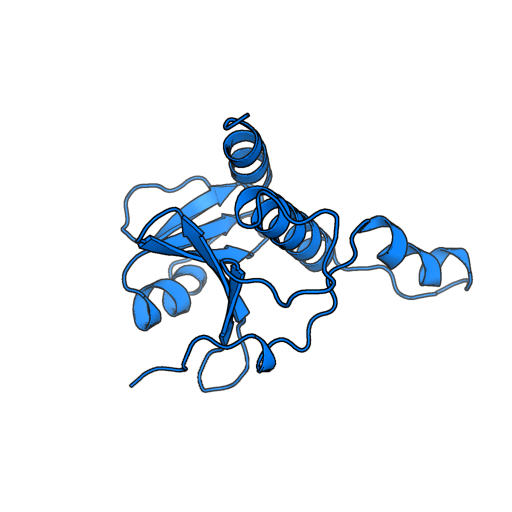.245 1.00 89.06 98 VAL A CA 1
ATOM 753 C C . VAL A 1 98 ? 6.999 7.555 9.381 1.00 89.06 98 VAL A C 1
ATOM 755 O O . VAL A 1 98 ? 7.128 7.237 10.563 1.00 89.06 98 VAL A O 1
ATOM 758 N N . THR A 1 99 ? 6.626 8.776 9.025 1.00 88.62 99 THR A N 1
ATOM 759 C CA . THR A 1 99 ? 6.421 9.895 9.941 1.00 88.62 99 THR A CA 1
ATOM 760 C C . THR A 1 99 ? 4.941 10.120 10.264 1.00 88.62 99 THR A C 1
ATOM 762 O O . THR A 1 99 ? 4.030 9.483 9.743 1.00 88.62 99 THR A O 1
ATOM 765 N N . GLY A 1 100 ? 4.645 11.082 11.142 1.00 85.31 100 GLY A N 1
ATOM 766 C CA . GLY A 1 100 ? 3.256 11.462 11.418 1.00 85.31 100 GLY A CA 1
ATOM 767 C C . GLY A 1 100 ? 2.516 12.082 10.220 1.00 85.31 100 GLY A C 1
ATOM 768 O O . GLY A 1 100 ? 1.282 12.070 10.222 1.00 85.31 100 GLY A O 1
ATOM 769 N N . ARG A 1 101 ? 3.243 12.627 9.228 1.00 86.38 101 ARG A N 1
ATOM 770 C CA . ARG A 1 101 ? 2.671 13.254 8.017 1.00 86.38 101 ARG A CA 1
ATOM 771 C C . ARG A 1 101 ? 2.107 12.211 7.059 1.00 86.38 101 ARG A C 1
ATOM 773 O O . ARG A 1 101 ? 0.997 12.370 6.572 1.00 86.38 101 ARG A O 1
ATOM 780 N N . ASP A 1 102 ? 2.839 11.129 6.924 1.00 86.12 102 ASP A N 1
ATOM 781 C CA . ASP A 1 102 ? 2.568 9.935 6.128 1.00 86.12 102 ASP A CA 1
ATOM 782 C C . ASP A 1 102 ? 1.250 9.269 6.585 1.00 86.12 102 ASP A C 1
ATOM 784 O O . ASP A 1 102 ? 0.360 8.914 5.815 1.00 86.12 102 ASP A O 1
ATOM 788 N N . LYS A 1 103 ? 1.002 9.277 7.902 1.00 90.12 103 LYS A N 1
ATOM 789 C CA . LYS A 1 103 ? -0.267 8.820 8.501 1.00 90.12 103 LYS A CA 1
ATOM 790 C C . LYS A 1 103 ? -1.431 9.806 8.350 1.00 90.12 103 LYS A C 1
ATOM 792 O O . LYS A 1 103 ? -2.579 9.449 8.628 1.00 90.12 103 LYS A O 1
ATOM 797 N N . LEU A 1 104 ? -1.163 11.071 8.019 1.00 87.69 104 LEU A N 1
ATOM 798 C CA . LEU A 1 104 ? -2.119 12.169 8.190 1.00 87.69 104 LEU A CA 1
ATOM 799 C C . LEU A 1 104 ? -3.343 12.007 7.290 1.00 87.69 104 LEU A C 1
ATOM 801 O O . LEU A 1 104 ? -4.458 12.308 7.715 1.00 87.69 104 LEU A O 1
ATOM 805 N N . VAL A 1 105 ? -3.158 11.529 6.062 1.00 82.56 105 VAL A N 1
ATOM 806 C CA . VAL A 1 105 ? -4.267 11.403 5.114 1.00 82.56 105 VAL A CA 1
ATOM 807 C C . VAL A 1 105 ? -5.196 10.259 5.473 1.00 82.56 105 VAL A C 1
ATOM 809 O O . VAL A 1 105 ? -6.415 10.468 5.475 1.00 82.56 105 VAL A O 1
ATOM 812 N N . VAL A 1 106 ? -4.652 9.112 5.880 1.00 87.50 106 VAL A N 1
ATOM 813 C CA . VAL A 1 106 ? -5.447 8.007 6.426 1.00 87.50 106 VAL A CA 1
ATOM 814 C C . VAL A 1 106 ? -6.193 8.474 7.679 1.00 87.50 106 VAL A C 1
ATOM 816 O O . VAL A 1 106 ? -7.421 8.385 7.738 1.00 87.50 106 VAL A O 1
ATOM 819 N N . ARG A 1 107 ? -5.482 9.092 8.631 1.00 89.94 107 ARG A N 1
ATOM 820 C CA . ARG A 1 107 ? -6.057 9.575 9.895 1.00 89.94 107 ARG A CA 1
ATOM 821 C C . ARG A 1 107 ? -7.185 10.584 9.675 1.00 89.94 107 ARG A C 1
ATOM 823 O O . ARG A 1 107 ? -8.271 10.424 10.217 1.00 89.94 107 ARG A O 1
ATOM 830 N N . ASN A 1 108 ? -6.965 11.606 8.852 1.00 87.00 108 ASN A N 1
ATOM 831 C CA . ASN A 1 108 ? -7.946 12.674 8.639 1.00 87.00 108 ASN A CA 1
ATOM 832 C C . ASN A 1 108 ? -9.171 12.221 7.838 1.00 87.00 108 ASN A C 1
ATOM 834 O O . ASN A 1 108 ? -10.236 12.831 7.947 1.00 87.00 108 ASN A O 1
ATOM 838 N N . SER A 1 109 ? -9.015 11.204 6.991 1.00 83.62 109 SER A N 1
ATOM 839 C CA . SER A 1 109 ? -10.070 10.778 6.067 1.00 83.62 109 SER A CA 1
ATOM 840 C C . SER A 1 109 ? -10.891 9.613 6.608 1.00 83.62 109 SER A C 1
ATOM 842 O O . SER A 1 109 ? -12.075 9.521 6.286 1.00 83.62 109 SER A O 1
ATOM 844 N N . PHE A 1 110 ? -10.281 8.761 7.435 1.00 85.25 110 PHE A N 1
ATOM 845 C CA . PHE A 1 110 ? -10.876 7.515 7.919 1.00 85.25 110 PHE A CA 1
ATOM 846 C C . PHE A 1 110 ? -10.801 7.327 9.441 1.00 85.25 110 PHE A C 1
ATOM 848 O O . PHE A 1 110 ? -11.551 6.517 9.974 1.00 85.25 110 PHE A O 1
ATOM 855 N N . GLY A 1 111 ? -9.937 8.058 10.153 1.00 89.25 111 GLY A N 1
ATOM 856 C CA . GLY A 1 111 ? -9.712 7.908 11.599 1.00 89.25 111 GLY A CA 1
ATOM 857 C C . GLY A 1 111 ? -8.787 6.740 11.959 1.00 89.25 111 GLY A C 1
ATOM 858 O O . GLY A 1 111 ? -7.868 6.919 12.752 1.00 89.25 111 GLY A O 1
ATOM 859 N N . GLU A 1 112 ? -8.972 5.590 11.312 1.00 90.75 112 GLU A N 1
ATOM 860 C CA . GLU A 1 112 ? -8.181 4.365 11.482 1.00 90.75 112 GLU A CA 1
ATOM 861 C C . GLU A 1 112 ? -7.695 3.813 10.132 1.00 90.75 112 GLU A C 1
ATOM 863 O O . GLU A 1 112 ? -8.258 4.134 9.081 1.00 90.75 112 GLU A O 1
ATOM 868 N N . GLY A 1 113 ? -6.655 2.974 10.141 1.00 91.88 113 GLY A N 1
ATOM 869 C CA . GLY A 1 113 ? -6.165 2.343 8.917 1.00 91.88 113 GLY A CA 1
ATOM 870 C C . GLY A 1 113 ? -4.768 1.749 8.994 1.00 91.88 113 GLY A C 1
ATOM 871 O O . GLY A 1 113 ? -4.175 1.642 10.069 1.00 91.88 113 GLY A O 1
ATOM 872 N N . LEU A 1 114 ? -4.249 1.376 7.824 1.00 93.50 114 LEU A N 1
ATOM 873 C CA . LEU A 1 114 ? -2.909 0.831 7.643 1.00 93.50 114 LEU A CA 1
ATOM 874 C C . LEU A 1 114 ? -2.081 1.727 6.715 1.00 93.50 114 LEU A C 1
ATOM 876 O O . LEU A 1 114 ? -2.568 2.176 5.677 1.00 93.50 114 LEU A O 1
ATOM 880 N N . VAL A 1 115 ? -0.816 1.929 7.071 1.00 94.38 115 VAL A N 1
ATOM 881 C CA . VAL A 1 115 ? 0.230 2.469 6.196 1.00 94.38 115 VAL A CA 1
ATOM 882 C C . VAL A 1 115 ? 1.284 1.386 6.020 1.00 94.38 115 VAL A C 1
ATOM 884 O O . VAL A 1 115 ? 1.785 0.836 7.002 1.00 94.38 115 VAL A O 1
ATOM 887 N N . LEU A 1 116 ? 1.603 1.040 4.778 1.00 95.25 116 LEU A N 1
ATOM 888 C CA . LEU A 1 116 ? 2.588 0.011 4.478 1.00 95.25 116 LEU A CA 1
ATOM 889 C C . LEU A 1 116 ? 3.957 0.633 4.234 1.00 95.25 116 LEU A C 1
ATOM 891 O O . LEU A 1 116 ? 4.125 1.373 3.270 1.00 95.25 116 LEU A O 1
ATOM 895 N N . SER A 1 117 ? 4.918 0.296 5.089 1.00 95.75 117 SER A N 1
ATOM 896 C CA . SER A 1 117 ? 6.308 0.760 5.028 1.00 95.75 117 SER A CA 1
ATOM 897 C C . SER A 1 117 ? 7.209 -0.254 4.318 1.00 95.75 117 SER A C 1
ATOM 899 O O . SER A 1 117 ? 6.781 -1.368 3.995 1.00 95.75 117 SER A O 1
ATOM 901 N N . SER A 1 118 ? 8.484 0.083 4.105 1.00 95.56 118 SER A N 1
ATOM 902 C CA . SER A 1 118 ? 9.466 -0.945 3.735 1.00 95.56 118 SER A CA 1
ATOM 903 C C . SER A 1 118 ? 9.871 -1.808 4.936 1.00 95.56 118 SER A C 1
ATOM 905 O O . SER A 1 118 ? 10.032 -3.018 4.784 1.00 95.56 118 SER A O 1
ATOM 907 N N . GLU A 1 119 ? 10.019 -1.200 6.121 1.00 94.06 119 GLU A N 1
ATOM 908 C CA . GLU A 1 119 ? 10.637 -1.840 7.297 1.00 94.06 119 GLU A CA 1
ATOM 909 C C . GLU A 1 119 ? 10.016 -1.454 8.652 1.00 94.06 119 GLU A C 1
ATOM 911 O O . GLU A 1 119 ? 10.100 -2.231 9.602 1.00 94.06 119 GLU A O 1
ATOM 916 N N . THR A 1 120 ? 9.373 -0.289 8.774 1.00 95.06 120 THR A N 1
ATOM 917 C CA . THR A 1 120 ? 8.799 0.180 10.045 1.00 95.06 120 THR A CA 1
ATOM 918 C C . THR A 1 120 ? 7.603 -0.665 10.484 1.00 95.06 120 THR A C 1
ATOM 920 O O . THR A 1 120 ? 6.632 -0.796 9.736 1.00 95.06 120 THR A O 1
ATOM 923 N N . LEU A 1 121 ? 7.616 -1.139 11.729 1.00 95.25 121 LEU A N 1
ATOM 924 C CA . LEU A 1 121 ? 6.446 -1.684 12.416 1.00 95.25 121 LEU A CA 1
ATOM 925 C C . LEU A 1 121 ? 6.078 -0.766 13.585 1.00 95.25 121 LEU A C 1
ATOM 927 O O . LEU A 1 121 ? 6.871 -0.597 14.506 1.00 95.25 121 LEU A O 1
ATOM 931 N N . ASP A 1 122 ? 4.877 -0.197 13.550 1.00 94.69 122 ASP A N 1
ATOM 932 C CA . ASP A 1 122 ? 4.339 0.665 14.605 1.00 94.69 122 ASP A CA 1
ATOM 933 C C . ASP A 1 122 ? 2.836 0.404 14.750 1.00 94.69 122 ASP A C 1
ATOM 935 O O . ASP A 1 122 ? 2.050 0.656 13.834 1.00 94.69 122 ASP A O 1
ATOM 939 N N . LEU A 1 123 ? 2.437 -0.133 15.900 1.00 95.12 123 LEU A N 1
ATOM 940 C CA . LEU A 1 123 ? 1.066 -0.562 16.175 1.00 95.12 123 LEU A CA 1
ATOM 941 C C . LEU A 1 123 ? 0.375 0.294 17.249 1.00 95.12 123 LEU A C 1
ATOM 943 O O . LEU A 1 123 ? -0.755 -0.023 17.625 1.00 95.12 123 LEU A O 1
ATOM 947 N N . ASP A 1 124 ? 1.023 1.364 17.718 1.00 91.56 124 ASP A N 1
ATOM 948 C CA . ASP A 1 124 ? 0.622 2.105 18.923 1.00 91.56 124 ASP A CA 1
ATOM 949 C C . ASP A 1 124 ? -0.509 3.125 18.675 1.00 91.56 124 ASP A C 1
ATOM 951 O O . ASP A 1 124 ? -1.023 3.739 19.611 1.00 91.56 124 ASP A O 1
ATOM 955 N N . ASP A 1 125 ? -0.933 3.299 17.420 1.00 89.88 125 ASP A N 1
ATOM 956 C CA . ASP A 1 125 ? -1.962 4.256 16.992 1.00 89.88 125 ASP A CA 1
ATOM 957 C C . ASP A 1 125 ? -3.088 3.572 16.180 1.00 89.88 125 ASP A C 1
ATOM 959 O O . ASP A 1 125 ? -2.973 2.430 15.730 1.00 89.88 125 ASP A O 1
ATOM 963 N N . GLN A 1 126 ? -4.202 4.280 15.960 1.00 91.62 126 GLN A N 1
ATOM 964 C CA . GLN A 1 126 ? -5.307 3.837 15.100 1.00 91.62 126 GLN A CA 1
ATOM 965 C C . GLN A 1 126 ? -4.897 3.722 13.627 1.00 91.62 126 GLN A C 1
ATOM 967 O O . GLN A 1 126 ? -5.480 2.935 12.880 1.00 91.62 126 GLN A O 1
ATOM 972 N N . VAL A 1 127 ? -3.890 4.497 13.212 1.00 94.00 127 VAL A N 1
ATOM 973 C CA . VAL A 1 127 ? -3.207 4.323 11.927 1.00 94.00 127 VAL A CA 1
ATOM 974 C C . VAL A 1 127 ? -1.908 3.567 12.172 1.00 94.00 127 VAL A C 1
ATOM 976 O O . VAL A 1 127 ? -0.898 4.143 12.589 1.00 94.00 127 VAL A O 1
ATOM 979 N N . ARG A 1 128 ? -1.963 2.260 11.925 1.00 94.94 128 ARG A N 1
ATOM 980 C CA . ARG A 1 128 ? -0.855 1.331 12.161 1.00 94.94 128 ARG A CA 1
ATOM 981 C C . ARG A 1 128 ? 0.076 1.314 10.960 1.00 94.94 128 ARG A C 1
ATOM 983 O O . ARG A 1 128 ? -0.385 1.331 9.821 1.00 94.94 128 ARG A O 1
ATOM 990 N N . VAL A 1 129 ? 1.373 1.238 11.217 1.00 95.75 129 VAL A N 1
ATOM 991 C CA . VAL A 1 129 ? 2.399 1.054 10.192 1.00 95.75 129 VAL A CA 1
ATOM 992 C C . VAL A 1 129 ? 2.844 -0.395 10.204 1.00 95.75 129 VAL A C 1
ATOM 994 O O . VAL A 1 129 ? 3.211 -0.925 11.252 1.00 95.75 129 VAL A O 1
ATOM 997 N N . ILE A 1 130 ? 2.799 -1.042 9.047 1.00 95.50 130 ILE A N 1
ATOM 998 C CA . ILE A 1 130 ? 3.174 -2.447 8.900 1.00 95.50 130 ILE A CA 1
ATOM 999 C C . ILE A 1 130 ? 4.153 -2.557 7.731 1.00 95.50 130 ILE A C 1
ATOM 1001 O O . ILE A 1 130 ? 3.863 -2.015 6.666 1.00 95.50 130 ILE A O 1
ATOM 1005 N N . PRO A 1 131 ? 5.268 -3.292 7.855 1.00 96.75 131 PRO A N 1
ATOM 1006 C CA . PRO A 1 131 ? 6.118 -3.571 6.706 1.00 96.75 131 PRO A CA 1
ATOM 1007 C C . PRO A 1 131 ? 5.316 -4.277 5.610 1.00 96.75 131 PRO A C 1
ATOM 1009 O O . PRO A 1 131 ? 4.644 -5.279 5.874 1.00 96.75 131 PRO A O 1
ATOM 1012 N N . ALA A 1 132 ? 5.404 -3.797 4.370 1.00 95.44 132 ALA A N 1
ATOM 1013 C CA . ALA A 1 132 ? 4.689 -4.381 3.237 1.00 95.44 132 ALA A CA 1
ATOM 1014 C C . ALA A 1 132 ? 4.926 -5.902 3.092 1.00 95.44 132 ALA A C 1
ATOM 1016 O O . ALA A 1 132 ? 3.946 -6.620 2.881 1.00 95.44 132 ALA A O 1
ATOM 1017 N N . PRO A 1 133 ? 6.150 -6.447 3.282 1.00 94.38 133 PRO A N 1
ATOM 1018 C CA . PRO A 1 133 ? 6.361 -7.896 3.258 1.00 94.38 133 PRO A CA 1
ATOM 1019 C C . PRO A 1 133 ? 5.564 -8.648 4.332 1.00 94.38 133 PRO A C 1
ATOM 1021 O O . PRO A 1 133 ? 4.993 -9.700 4.047 1.00 94.38 133 PRO A O 1
ATOM 1024 N N . LEU A 1 134 ? 5.483 -8.100 5.551 1.00 94.44 134 LEU A N 1
ATOM 1025 C CA . LEU A 1 134 ? 4.724 -8.698 6.652 1.00 94.44 134 LEU A CA 1
ATOM 1026 C C . LEU A 1 134 ? 3.222 -8.660 6.363 1.00 94.44 134 LEU A C 1
ATOM 1028 O O . LEU A 1 134 ? 2.532 -9.659 6.550 1.00 94.44 134 LEU A O 1
ATOM 1032 N N . PHE A 1 135 ? 2.727 -7.530 5.859 1.00 93.25 135 PHE A N 1
ATOM 1033 C CA . PHE A 1 135 ? 1.335 -7.392 5.444 1.00 93.25 135 PHE A CA 1
ATOM 1034 C C . PHE A 1 135 ? 0.953 -8.421 4.371 1.00 93.25 135 PHE A C 1
ATOM 1036 O O . PHE A 1 135 ? -0.042 -9.127 4.518 1.00 93.25 135 PHE A O 1
ATOM 1043 N N . LEU A 1 136 ? 1.766 -8.547 3.317 1.00 91.75 136 LEU A N 1
ATOM 1044 C CA . LEU A 1 136 ? 1.539 -9.503 2.229 1.00 91.75 136 LEU A CA 1
ATOM 1045 C C . LEU A 1 136 ? 1.565 -10.955 2.715 1.00 91.75 136 LEU A C 1
ATOM 1047 O O . LEU A 1 136 ? 0.778 -11.774 2.241 1.00 91.75 136 LEU A O 1
ATOM 1051 N N . TRP A 1 137 ? 2.456 -11.276 3.657 1.00 90.88 137 TRP A N 1
ATOM 1052 C CA . TRP A 1 137 ? 2.513 -12.598 4.274 1.00 90.88 137 TRP A CA 1
ATOM 1053 C C . TRP A 1 137 ? 1.230 -12.911 5.054 1.00 90.88 137 TRP A C 1
ATOM 1055 O O . TRP A 1 137 ? 0.633 -13.962 4.834 1.00 90.88 137 TRP A O 1
ATOM 1065 N N . LEU A 1 138 ? 0.759 -11.975 5.887 1.00 88.44 138 LEU A N 1
ATOM 1066 C CA . LEU A 1 138 ? -0.469 -12.135 6.673 1.00 88.44 138 LEU A CA 1
ATOM 1067 C C . LEU A 1 138 ? -1.711 -12.277 5.789 1.00 88.44 138 LEU A C 1
ATOM 1069 O O . LEU A 1 138 ? -2.548 -13.139 6.049 1.00 88.44 138 LEU A O 1
ATOM 1073 N N . LEU A 1 139 ? -1.799 -11.490 4.714 1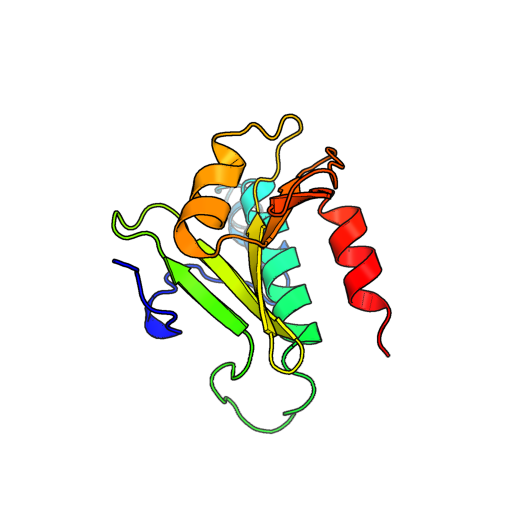.00 82.62 139 LEU A N 1
ATOM 1074 C CA . LEU A 1 139 ? -2.939 -11.494 3.796 1.00 82.62 139 LEU A CA 1
ATOM 1075 C C . LEU A 1 139 ? -3.169 -12.858 3.118 1.00 82.62 139 LEU A C 1
ATOM 1077 O O . LEU A 1 139 ? -4.287 -13.172 2.726 1.00 82.62 139 LEU A O 1
ATOM 1081 N N . LYS A 1 140 ? -2.122 -13.681 2.994 1.00 64.25 140 LYS A N 1
ATOM 1082 C CA . LYS A 1 140 ? -2.180 -15.018 2.384 1.00 64.25 140 LYS A CA 1
ATOM 1083 C C . LYS A 1 140 ? -2.780 -16.093 3.312 1.00 64.25 140 LYS A C 1
ATOM 1085 O O . LYS A 1 140 ? -2.943 -17.228 2.878 1.00 64.25 140 LYS A O 1
ATOM 1090 N N . THR A 1 141 ? -3.073 -15.774 4.574 1.00 50.38 141 THR A N 1
ATOM 1091 C CA . THR A 1 141 ? -3.324 -16.790 5.620 1.00 50.38 141 THR A CA 1
ATOM 1092 C C . THR A 1 141 ? -4.796 -17.176 5.796 1.00 50.38 141 THR A C 1
ATOM 1094 O O . THR A 1 141 ? -5.103 -17.962 6.684 1.00 50.38 141 THR A O 1
ATOM 1097 N N . GLU A 1 142 ? -5.705 -16.704 4.944 1.00 42.50 142 GLU A N 1
ATOM 1098 C CA . GLU A 1 142 ? -7.076 -17.231 4.893 1.00 42.50 142 GLU A CA 1
ATOM 1099 C C . GLU A 1 142 ? -7.293 -17.956 3.562 1.00 42.50 142 GLU A C 1
ATOM 1101 O O . GLU A 1 142 ? -7.585 -17.345 2.531 1.00 42.50 142 GLU A O 1
ATOM 1106 N N . ALA A 1 143 ? -7.052 -19.268 3.605 1.00 34.47 143 ALA A N 1
ATOM 1107 C CA . ALA A 1 143 ? -7.432 -20.249 2.597 1.00 34.47 143 ALA A CA 1
ATOM 1108 C C . ALA A 1 143 ? -8.424 -21.234 3.220 1.00 34.47 143 ALA A C 1
ATOM 1110 O O . ALA A 1 143 ? -8.225 -21.575 4.411 1.00 34.47 143 ALA A O 1
#